Protein AF-A0A410YHJ9-F1 (afdb_monomer_lite)

pLDDT: mean 85.9, std 7.41, range [47.03, 93.31]

Secondary structure (DSSP, 8-state):
--HHHHHHHHS-TT----EE---PBPPPHHHHHTS-HHHHHHHHHHHHTSBPHHHHHHHHHHHHH-SSPPS-SEE-TTS-B-PPPGGGG-HHHHHHHHHHHHHHH---TT--

Fol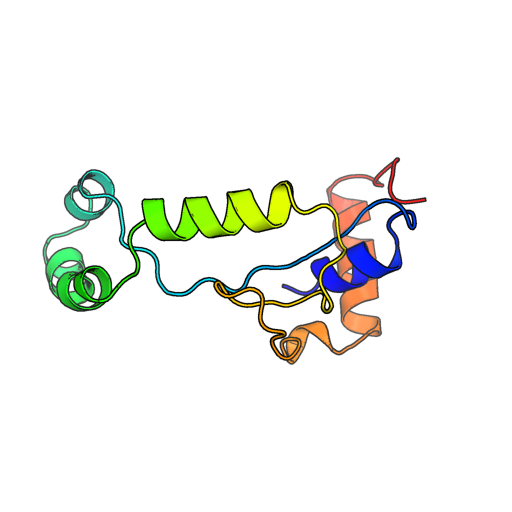dseek 3Di:
DQQQVVLCVQADPVDATADEDEWAEADDPVVLVPDDPVVSVVCVVVNVPHHYPVLQVVLVVCQVPDPDHQPERYAYSVSHDDDDPPCNPDPVSSVVVVVVVCVVPPHDPRRD

Sequence (112 aa):
MMTAVTLAERVPPHVNVSCIRVPAVRLDAGRLASQPGVLRALYAPKNAAAVLPGSLASTYGRAATRETPLSAVYIDESDAAVPIPRSARGGDARDRLWALTSTATGDIDWAW

Radius of gyration: 17.71 Å; chains: 1; bounding box: 39×34×48 Å

Structure (mmCIF, N/CA/C/O backbone):
data_AF-A0A410YHJ9-F1
#
_entry.id   AF-A0A410YHJ9-F1
#
loop_
_atom_site.group_PDB
_atom_site.id
_atom_site.type_symbol
_atom_site.label_atom_id
_atom_site.label_alt_id
_atom_site.label_comp_id
_atom_site.label_asym_id
_atom_site.label_entity_id
_atom_site.label_seq_id
_atom_site.pdbx_PDB_ins_code
_atom_site.Cartn_x
_atom_site.Cartn_y
_atom_site.Cartn_z
_atom_site.occupancy
_atom_site.B_iso_or_equiv
_atom_site.auth_seq_id
_atom_site.auth_comp_id
_atom_site.auth_asym_id
_atom_site.auth_atom_id
_atom_site.pdbx_PDB_model_num
ATOM 1 N N . MET A 1 1 ? 7.082 -4.292 3.250 1.00 57.25 1 MET A N 1
ATOM 2 C CA . MET A 1 1 ? 7.053 -3.421 2.053 1.00 57.25 1 MET A CA 1
ATOM 3 C C . MET A 1 1 ? 8.453 -3.359 1.468 1.00 57.25 1 MET A C 1
ATOM 5 O O . MET A 1 1 ? 9.252 -2.567 1.937 1.00 57.25 1 MET A O 1
ATOM 9 N N . MET A 1 2 ? 8.746 -4.250 0.528 1.00 71.62 2 MET A N 1
ATOM 10 C CA . MET A 1 2 ? 9.999 -4.353 -0.247 1.00 71.62 2 MET A CA 1
ATOM 11 C C . MET A 1 2 ? 9.655 -4.830 -1.670 1.00 71.62 2 MET A C 1
ATOM 13 O O . MET A 1 2 ? 10.246 -4.371 -2.636 1.00 71.62 2 MET A O 1
ATOM 17 N N . THR A 1 3 ? 8.611 -5.659 -1.780 1.00 84.94 3 THR A N 1
ATOM 18 C CA . THR A 1 3 ? 8.099 -6.273 -3.010 1.00 84.94 3 THR A CA 1
ATOM 19 C C . THR A 1 3 ? 7.671 -5.289 -4.094 1.00 84.94 3 THR A C 1
ATOM 21 O O . THR A 1 3 ? 7.903 -5.569 -5.257 1.00 84.94 3 THR A O 1
ATOM 24 N N . ALA A 1 4 ? 7.071 -4.142 -3.751 1.00 90.00 4 ALA A N 1
ATOM 25 C CA . ALA A 1 4 ? 6.499 -3.237 -4.755 1.00 90.00 4 ALA A CA 1
ATOM 26 C C . ALA A 1 4 ? 7.540 -2.698 -5.747 1.00 90.00 4 ALA A C 1
ATOM 28 O O . ALA A 1 4 ? 7.237 -2.580 -6.927 1.00 90.00 4 ALA A O 1
ATOM 29 N N . VAL A 1 5 ? 8.765 -2.410 -5.290 1.00 90.50 5 VAL A N 1
ATOM 30 C CA . VAL A 1 5 ? 9.817 -1.918 -6.192 1.00 90.50 5 VAL A CA 1
ATOM 31 C C . VAL A 1 5 ? 10.321 -3.030 -7.100 1.00 90.50 5 VAL A C 1
ATOM 33 O O . VAL A 1 5 ? 10.372 -2.842 -8.304 1.00 90.50 5 VAL A O 1
ATOM 36 N N . THR A 1 6 ? 10.617 -4.204 -6.542 1.00 90.69 6 THR A N 1
ATOM 37 C CA . THR A 1 6 ? 11.044 -5.367 -7.336 1.00 90.69 6 THR A CA 1
ATOM 38 C C . THR A 1 6 ? 9.980 -5.792 -8.335 1.00 90.69 6 THR A C 1
ATOM 40 O O . THR A 1 6 ? 10.307 -6.179 -9.447 1.00 90.69 6 THR A O 1
ATOM 43 N N . LEU A 1 7 ? 8.705 -5.695 -7.958 1.00 90.31 7 LEU A N 1
ATOM 44 C CA . LEU A 1 7 ?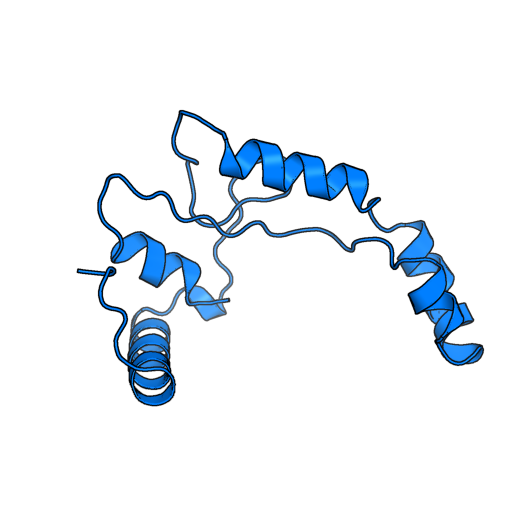 7.605 -5.976 -8.863 1.00 90.31 7 LEU A CA 1
ATOM 45 C C . LEU A 1 7 ? 7.558 -4.932 -9.984 1.00 90.31 7 LEU A C 1
ATOM 47 O O . LEU A 1 7 ? 7.532 -5.317 -11.142 1.00 90.31 7 LEU A O 1
ATOM 51 N N . ALA A 1 8 ? 7.645 -3.636 -9.668 1.00 90.25 8 ALA A N 1
ATOM 52 C CA . ALA A 1 8 ? 7.715 -2.574 -10.677 1.00 90.25 8 ALA A CA 1
ATOM 53 C C . ALA A 1 8 ? 8.899 -2.732 -11.653 1.00 90.25 8 ALA A C 1
ATOM 55 O O . ALA A 1 8 ? 8.776 -2.374 -12.816 1.00 90.25 8 ALA A O 1
ATOM 56 N N . GLU A 1 9 ? 10.029 -3.274 -11.188 1.00 88.81 9 GLU A N 1
ATOM 57 C CA . GLU A 1 9 ? 11.220 -3.550 -12.006 1.00 88.81 9 GLU A CA 1
ATOM 58 C C . GLU A 1 9 ? 11.061 -4.780 -12.921 1.00 88.81 9 GLU A C 1
ATOM 60 O O . GLU A 1 9 ? 11.794 -4.897 -13.900 1.00 88.81 9 GLU A O 1
ATOM 65 N N . ARG A 1 10 ? 10.146 -5.706 -12.598 1.00 88.19 10 ARG A N 1
ATOM 66 C CA . ARG A 1 10 ? 10.011 -7.010 -13.277 1.00 88.19 10 ARG A CA 1
ATOM 67 C C . ARG A 1 10 ? 8.741 -7.162 -14.108 1.00 88.19 10 ARG A C 1
ATOM 69 O O . ARG A 1 10 ? 8.687 -8.042 -14.955 1.00 88.19 10 ARG A O 1
ATOM 76 N N . VAL A 1 11 ? 7.711 -6.355 -13.864 1.00 88.56 11 VAL A N 1
ATOM 77 C CA . VAL A 1 11 ? 6.486 -6.419 -14.668 1.00 88.56 11 VAL A CA 1
ATOM 78 C C . VAL A 1 11 ? 6.704 -5.868 -16.082 1.00 88.56 11 VAL A C 1
ATOM 80 O O . VAL A 1 11 ? 7.553 -4.995 -16.281 1.00 88.56 11 VAL A O 1
ATOM 83 N N . PRO A 1 12 ? 5.910 -6.314 -17.071 1.00 87.12 12 PRO A N 1
ATOM 84 C CA . PRO A 1 12 ? 5.950 -5.751 -18.414 1.00 87.12 12 PRO A CA 1
ATOM 85 C C . PRO A 1 12 ? 5.692 -4.231 -18.442 1.00 87.12 12 PRO A C 1
ATOM 87 O O . PRO A 1 12 ? 4.930 -3.729 -17.614 1.00 87.12 12 PRO A O 1
ATOM 90 N N . PRO A 1 13 ? 6.191 -3.488 -19.453 1.00 83.94 13 PRO A N 1
ATOM 91 C CA . PRO A 1 13 ? 6.061 -2.023 -19.522 1.00 83.94 13 PRO A CA 1
ATOM 92 C C . PRO A 1 13 ? 4.625 -1.478 -19.550 1.00 83.94 13 PRO A C 1
ATOM 94 O O . PRO A 1 13 ? 4.406 -0.296 -19.300 1.00 83.94 13 PRO A O 1
ATOM 97 N N . HIS A 1 14 ? 3.645 -2.319 -19.890 1.00 86.31 14 HIS A N 1
ATOM 98 C CA . HIS A 1 14 ? 2.227 -1.956 -19.925 1.00 86.31 14 HIS A CA 1
ATOM 99 C C . HIS A 1 14 ? 1.518 -2.150 -18.573 1.00 86.31 14 HIS A C 1
ATOM 101 O O . HIS A 1 14 ? 0.341 -1.818 -18.448 1.00 86.31 14 HIS A O 1
ATOM 107 N N . VAL A 1 15 ? 2.214 -2.681 -17.565 1.00 87.75 15 VAL A N 1
ATOM 108 C CA . VAL A 1 15 ? 1.701 -2.864 -16.206 1.00 87.75 15 VAL A CA 1
ATOM 109 C C . VAL A 1 15 ? 2.346 -1.827 -15.297 1.00 87.75 15 VAL A C 1
ATOM 111 O O . VAL A 1 15 ? 3.564 -1.771 -15.159 1.00 87.75 15 VAL A O 1
ATOM 114 N N . ASN A 1 16 ? 1.525 -1.013 -14.635 1.00 89.38 16 ASN A N 1
ATOM 115 C CA . ASN A 1 16 ? 2.007 -0.077 -13.626 1.00 89.38 16 ASN A CA 1
ATOM 116 C C . ASN A 1 16 ? 1.865 -0.680 -12.226 1.00 89.38 16 ASN A C 1
ATOM 118 O O . ASN A 1 16 ? 0.808 -1.196 -11.862 1.00 89.38 16 ASN A O 1
ATOM 122 N N . VAL A 1 17 ? 2.923 -0.575 -11.425 1.00 90.62 17 VAL A N 1
ATOM 123 C CA . VAL A 1 17 ? 2.947 -1.022 -10.035 1.00 90.62 17 VAL A CA 1
ATOM 124 C C . VAL A 1 17 ? 3.149 0.180 -9.131 1.00 90.62 17 VAL A C 1
ATOM 126 O O . VAL A 1 17 ? 4.102 0.946 -9.268 1.00 90.62 17 VAL A O 1
ATOM 129 N N . SER A 1 18 ? 2.262 0.325 -8.154 1.00 91.56 18 SER A N 1
ATOM 130 C CA . SER A 1 18 ? 2.338 1.382 -7.155 1.00 91.56 18 SER A CA 1
ATOM 131 C C . SER A 1 18 ? 1.932 0.871 -5.778 1.00 91.56 18 SER A C 1
ATOM 133 O O . SER A 1 18 ? 1.136 -0.054 -5.621 1.00 91.56 18 SER A O 1
ATOM 135 N N . CYS A 1 19 ? 2.511 1.485 -4.758 1.00 91.81 19 CYS A N 1
ATOM 136 C CA . CYS A 1 19 ? 2.342 1.184 -3.354 1.00 91.81 19 CYS A CA 1
ATOM 137 C C . CYS A 1 19 ? 1.853 2.447 -2.651 1.00 91.81 19 CYS A C 1
ATOM 139 O O . CYS A 1 19 ? 2.624 3.375 -2.397 1.00 91.81 19 CYS A O 1
ATOM 141 N N . ILE A 1 20 ? 0.568 2.456 -2.310 1.00 91.44 20 ILE A N 1
ATOM 142 C CA . ILE A 1 20 ? -0.075 3.595 -1.659 1.00 91.44 20 ILE A CA 1
ATOM 143 C C . ILE A 1 20 ? 0.184 3.515 -0.158 1.00 91.44 20 ILE A C 1
ATOM 145 O O . ILE A 1 20 ? -0.213 2.560 0.520 1.00 91.44 20 ILE A O 1
ATOM 149 N N . ARG A 1 21 ? 0.870 4.522 0.374 1.00 89.56 21 ARG A N 1
ATOM 150 C CA . ARG A 1 21 ? 1.054 4.711 1.805 1.00 89.56 21 ARG A CA 1
ATOM 151 C C . ARG A 1 21 ? -0.170 5.429 2.343 1.00 89.56 21 ARG A C 1
ATOM 153 O O . ARG A 1 21 ? -0.324 6.625 2.160 1.00 89.56 21 ARG A O 1
ATOM 160 N N . VAL A 1 22 ? -1.018 4.675 3.023 1.00 85.44 22 VAL A N 1
ATOM 161 C CA . VAL A 1 22 ? -2.279 5.199 3.537 1.00 85.44 22 VAL A CA 1
ATOM 162 C C . VAL A 1 22 ? -2.133 5.667 4.988 1.00 85.44 22 VAL A C 1
ATOM 164 O O . VAL A 1 22 ? -1.397 5.040 5.763 1.00 85.44 22 VAL A O 1
ATOM 167 N N . PRO A 1 23 ? -2.821 6.752 5.382 1.00 82.25 23 PRO A N 1
ATOM 168 C CA . PRO A 1 23 ? -2.898 7.168 6.774 1.00 82.25 23 PRO A CA 1
ATOM 169 C C . PRO A 1 23 ? -3.681 6.141 7.601 1.00 82.25 23 PRO A C 1
ATOM 171 O O . PRO A 1 23 ? -4.230 5.164 7.083 1.00 82.25 23 PRO A O 1
ATOM 174 N N . ALA A 1 24 ? -3.748 6.353 8.917 1.00 83.94 24 ALA A N 1
ATOM 175 C CA . ALA A 1 24 ? -4.620 5.545 9.760 1.00 83.94 24 ALA A CA 1
ATOM 176 C C . ALA A 1 24 ? -6.065 5.641 9.245 1.00 83.94 24 ALA A C 1
ATOM 178 O O . ALA A 1 24 ? -6.609 6.738 9.117 1.00 83.94 24 ALA A O 1
ATOM 179 N N . VAL A 1 25 ? -6.672 4.489 8.963 1.00 83.25 25 VAL A N 1
ATOM 180 C CA . VAL A 1 25 ? -8.066 4.386 8.520 1.00 83.25 25 VAL A CA 1
ATOM 181 C C . VAL A 1 25 ? -8.934 4.052 9.713 1.00 83.25 25 VAL A C 1
ATOM 183 O O . VAL A 1 25 ? -8.581 3.198 10.534 1.00 83.25 25 VAL A O 1
ATOM 186 N N . ARG A 1 26 ? -10.077 4.725 9.804 1.00 85.94 26 ARG A N 1
ATOM 187 C CA . ARG A 1 26 ? -11.041 4.502 10.866 1.00 85.94 26 ARG A CA 1
ATOM 188 C C . ARG A 1 26 ? -11.550 3.068 10.799 1.00 85.94 26 ARG A C 1
ATOM 190 O O . ARG A 1 26 ? -12.033 2.612 9.764 1.00 85.94 26 ARG A O 1
ATOM 197 N N . LEU A 1 27 ? -11.447 2.372 11.923 1.00 79.50 27 LEU A N 1
ATOM 198 C CA . LEU A 1 27 ? -12.012 1.049 12.103 1.00 79.50 27 LEU A CA 1
ATOM 199 C C . LEU A 1 27 ? -13.529 1.110 11.963 1.00 79.50 27 LEU A C 1
ATOM 201 O O . LEU A 1 27 ? -14.181 2.042 12.443 1.00 79.50 27 LEU A O 1
ATOM 205 N N . ASP A 1 28 ? -14.065 0.069 11.337 1.00 79.94 28 ASP A N 1
ATOM 206 C CA . ASP A 1 28 ? -15.495 -0.185 11.304 1.00 79.94 28 ASP A CA 1
ATOM 207 C C . ASP A 1 28 ? -16.073 -0.263 12.729 1.00 79.94 28 ASP A C 1
ATOM 209 O O . ASP A 1 28 ? -15.429 -0.772 13.656 1.00 79.94 28 ASP A O 1
ATOM 213 N N . ALA A 1 29 ? -17.295 0.244 12.903 1.00 77.31 29 ALA A N 1
ATOM 214 C CA . ALA A 1 29 ? -17.950 0.313 14.204 1.00 77.31 29 ALA A CA 1
ATOM 215 C C . ALA A 1 29 ? -18.133 -1.077 14.839 1.00 77.31 29 ALA A C 1
ATOM 217 O O . ALA A 1 29 ? -17.927 -1.223 16.045 1.00 77.31 29 ALA A O 1
ATOM 218 N N . GLY A 1 30 ? -18.429 -2.106 14.039 1.00 79.88 30 GLY A N 1
ATOM 219 C CA . GLY A 1 30 ? -18.547 -3.490 14.497 1.00 79.88 30 GLY A CA 1
ATOM 220 C C . GLY A 1 30 ? -17.215 -4.055 14.989 1.00 79.88 30 GLY A C 1
ATOM 221 O O . GLY A 1 30 ? -17.157 -4.664 16.058 1.00 79.88 30 GLY A O 1
ATOM 222 N N . ARG A 1 31 ? -16.112 -3.772 14.281 1.00 79.50 31 ARG A N 1
ATOM 223 C CA . ARG A 1 31 ? -14.756 -4.160 14.720 1.00 79.50 31 ARG A CA 1
ATOM 224 C C . ARG A 1 31 ? -14.313 -3.450 15.996 1.00 79.50 31 ARG A C 1
ATOM 226 O O . ARG A 1 31 ? -13.599 -4.037 16.803 1.00 79.50 31 ARG A O 1
ATOM 233 N N . LEU A 1 32 ? -14.700 -2.191 16.188 1.00 81.12 32 LEU A N 1
ATOM 234 C CA . LEU A 1 32 ? -14.395 -1.462 17.420 1.00 81.12 32 LEU A CA 1
ATOM 235 C C . LEU A 1 32 ? -15.251 -1.972 18.598 1.00 81.12 32 LEU A C 1
ATOM 237 O O . LEU A 1 32 ? -14.770 -2.068 19.731 1.00 81.12 32 LEU A O 1
ATOM 241 N N . ALA A 1 33 ? -16.503 -2.350 18.325 1.00 82.62 33 ALA A N 1
ATOM 242 C CA . ALA A 1 33 ? -17.421 -2.932 19.300 1.00 82.62 33 ALA A CA 1
ATOM 243 C C . ALA A 1 33 ? -17.018 -4.348 19.749 1.00 82.62 33 ALA A C 1
ATOM 245 O O . ALA A 1 33 ? -17.327 -4.733 20.874 1.00 82.62 33 ALA A O 1
ATOM 246 N N . SER A 1 34 ? -16.281 -5.104 18.932 1.00 87.31 34 SER A N 1
ATOM 247 C CA . SER A 1 34 ? -15.751 -6.415 19.328 1.00 87.31 34 SER A CA 1
ATOM 248 C C . SER A 1 34 ? -14.482 -6.338 20.189 1.00 87.31 34 SER A C 1
ATOM 250 O O . SER A 1 34 ? -14.035 -7.359 20.703 1.00 87.31 34 SER A O 1
ATOM 252 N N . GLN A 1 35 ? -13.871 -5.156 20.355 1.00 86.62 35 GLN A N 1
ATOM 253 C CA . GLN A 1 35 ? -12.684 -5.000 21.204 1.00 86.62 35 GLN A CA 1
ATOM 254 C C . GLN A 1 35 ? -13.049 -4.920 22.698 1.00 86.62 35 GLN A C 1
ATOM 256 O O . GLN A 1 35 ? -14.068 -4.306 23.036 1.00 86.62 35 GLN A O 1
ATOM 261 N N . PRO A 1 36 ? -12.197 -5.449 23.602 1.00 91.31 36 PRO A N 1
ATOM 262 C CA . PRO A 1 36 ? -12.295 -5.226 25.044 1.00 91.31 36 PRO A CA 1
ATOM 263 C C . PRO A 1 36 ? -12.411 -3.738 25.395 1.00 91.31 36 PRO A C 1
ATOM 265 O O . PRO A 1 36 ? -11.749 -2.898 24.781 1.00 91.31 36 PRO A O 1
ATOM 268 N N . GLY A 1 37 ? -13.213 -3.405 26.410 1.00 89.31 37 GLY A N 1
ATOM 269 C CA . GLY A 1 37 ? -13.557 -2.014 26.744 1.00 89.31 37 GLY A CA 1
ATOM 270 C C . GLY A 1 37 ? -12.350 -1.097 26.981 1.00 89.31 37 GLY A C 1
ATOM 271 O O . GLY A 1 37 ? -12.355 0.045 26.528 1.00 89.31 37 GLY A O 1
ATOM 272 N N . VAL A 1 38 ? -11.283 -1.614 27.600 1.00 90.62 38 VAL A N 1
ATOM 273 C CA . VAL A 1 38 ? -10.035 -0.861 27.827 1.00 90.62 38 VAL A CA 1
ATOM 274 C C . VAL A 1 38 ? -9.348 -0.501 26.507 1.00 90.62 38 VAL A C 1
ATOM 276 O O . VAL A 1 38 ? -8.964 0.648 26.306 1.00 90.62 38 VAL A O 1
ATOM 279 N N . LEU A 1 39 ? -9.243 -1.453 25.571 1.00 86.50 39 LEU A N 1
ATOM 280 C CA . LEU A 1 39 ? -8.670 -1.186 24.248 1.00 86.50 39 LEU A CA 1
ATOM 281 C C . LEU A 1 39 ? -9.545 -0.201 23.475 1.00 86.50 39 LEU A C 1
ATOM 283 O O . LEU A 1 39 ? -9.029 0.750 22.899 1.00 86.50 39 LEU A O 1
ATOM 287 N N . ARG A 1 40 ? -10.869 -0.352 23.542 1.00 87.00 40 ARG A N 1
ATOM 288 C CA . ARG A 1 40 ? -11.798 0.586 22.909 1.00 87.00 40 ARG A CA 1
ATOM 289 C C . ARG A 1 40 ? -11.594 2.020 23.398 1.00 87.00 40 ARG A C 1
ATOM 291 O O . ARG A 1 40 ? -11.530 2.926 22.573 1.00 87.00 40 ARG A O 1
ATOM 298 N N . ALA A 1 41 ? -11.457 2.219 24.709 1.00 86.56 41 ALA A N 1
ATOM 299 C CA . ALA A 1 41 ? -11.222 3.536 25.295 1.00 86.56 41 ALA A CA 1
ATOM 300 C C . ALA A 1 41 ? -9.876 4.133 24.851 1.00 86.56 41 ALA A C 1
ATOM 302 O O . ALA A 1 41 ? -9.824 5.290 24.439 1.00 86.56 41 ALA A O 1
ATOM 303 N N . LEU A 1 42 ? -8.805 3.333 24.859 1.00 86.75 42 LEU A N 1
ATOM 304 C CA . LEU A 1 42 ? -7.470 3.775 24.441 1.00 86.75 42 LEU A CA 1
ATOM 305 C C . LEU A 1 42 ? -7.390 4.094 22.940 1.00 86.75 42 LEU A C 1
ATOM 307 O O . LEU A 1 42 ? -6.703 5.032 22.539 1.00 86.75 42 LEU A O 1
ATOM 311 N N . TYR A 1 43 ? -8.094 3.331 22.100 1.00 83.44 43 TYR A N 1
ATOM 312 C CA . TYR A 1 43 ? -8.077 3.508 20.648 1.00 83.44 43 TYR A CA 1
ATOM 313 C C . TYR A 1 43 ? -9.108 4.521 20.135 1.00 83.44 43 TYR A C 1
ATOM 315 O O . TYR A 1 43 ? -8.979 4.959 18.992 1.00 83.44 43 TYR A O 1
ATOM 323 N N . ALA A 1 44 ? -10.092 4.933 20.942 1.00 83.75 44 ALA A N 1
ATOM 324 C CA . ALA A 1 44 ? -11.137 5.866 20.517 1.00 83.75 44 ALA A CA 1
ATOM 325 C C . ALA A 1 44 ? -10.591 7.204 19.971 1.00 83.75 44 ALA A C 1
ATOM 327 O O . ALA A 1 44 ? -11.013 7.584 18.876 1.00 83.75 44 ALA A O 1
ATOM 328 N N . PRO A 1 45 ? -9.614 7.881 20.613 1.00 85.75 45 PRO A N 1
ATOM 329 C CA . PRO A 1 45 ? -9.053 9.123 20.075 1.00 85.75 45 PRO A CA 1
ATOM 330 C C . PRO A 1 45 ? -8.332 8.907 18.739 1.00 85.75 45 PRO A C 1
ATOM 332 O O . PRO A 1 45 ? -8.544 9.651 17.783 1.00 85.75 45 PRO A O 1
ATOM 335 N N . LYS A 1 46 ? -7.530 7.835 18.641 1.00 84.50 46 LYS A N 1
ATOM 336 C CA . LYS A 1 46 ? -6.829 7.464 17.402 1.00 84.50 46 LYS A CA 1
ATOM 337 C C . LYS A 1 46 ? -7.815 7.173 16.271 1.00 84.50 46 LYS A C 1
ATOM 339 O O . LYS A 1 46 ? -7.568 7.556 15.135 1.00 84.50 46 LYS A O 1
ATOM 344 N N . ASN A 1 47 ? -8.921 6.503 16.582 1.00 84.56 47 ASN A N 1
ATOM 345 C CA . ASN A 1 47 ? -9.952 6.169 15.609 1.00 84.56 47 ASN A CA 1
ATOM 346 C C . ASN A 1 47 ? -10.761 7.401 15.170 1.00 84.56 47 ASN A C 1
ATOM 348 O O . ASN A 1 47 ? -11.157 7.487 14.013 1.00 84.56 47 ASN A O 1
ATOM 352 N N . ALA A 1 48 ? -10.990 8.361 16.069 1.00 84.19 48 ALA A N 1
ATOM 353 C CA . ALA A 1 48 ? -11.687 9.607 15.754 1.00 84.19 48 ALA A CA 1
ATOM 354 C C . ALA A 1 48 ? -10.880 10.510 14.807 1.00 84.19 48 ALA A C 1
ATOM 356 O O . ALA A 1 48 ? -11.463 11.148 13.937 1.00 84.19 48 A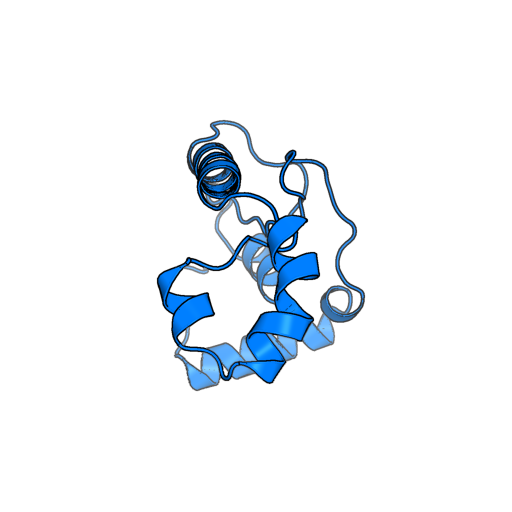LA A O 1
ATOM 357 N N . ALA A 1 49 ? -9.550 10.521 14.942 1.00 85.94 49 ALA A N 1
ATOM 358 C CA . ALA A 1 49 ? -8.645 11.261 14.060 1.00 85.94 49 ALA A CA 1
ATOM 359 C C . ALA A 1 49 ? -8.311 10.525 12.743 1.00 85.94 49 ALA A C 1
ATOM 361 O O . ALA A 1 49 ? -7.601 11.067 11.898 1.00 85.94 49 ALA A O 1
ATOM 362 N N . ALA A 1 50 ? -8.770 9.283 12.573 1.00 88.38 50 ALA A N 1
ATOM 363 C CA . ALA A 1 50 ? -8.455 8.458 11.413 1.00 88.38 50 ALA A CA 1
ATOM 364 C C . ALA A 1 50 ? -9.345 8.789 10.202 1.00 88.38 50 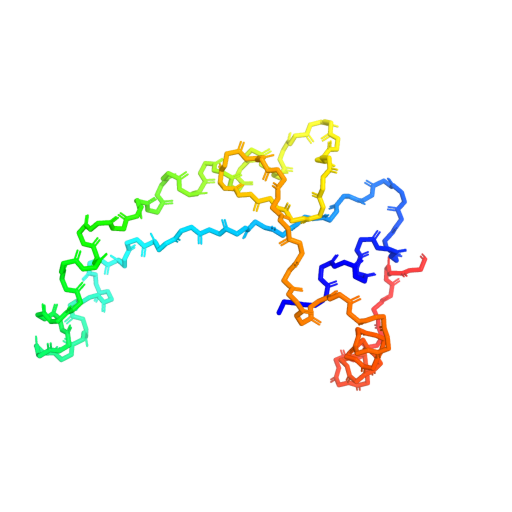ALA A C 1
ATOM 366 O O . ALA A 1 50 ? -10.510 9.169 10.338 1.00 88.38 50 ALA A O 1
ATOM 367 N N . VAL A 1 51 ? -8.805 8.582 9.001 1.00 85.94 51 VAL A N 1
ATOM 368 C CA . VAL A 1 51 ? -9.495 8.849 7.732 1.00 85.94 51 VAL A CA 1
ATOM 369 C C . VAL A 1 51 ? -10.674 7.894 7.545 1.00 85.94 51 VAL A C 1
ATOM 371 O O . VAL A 1 51 ? -10.608 6.715 7.899 1.00 85.94 51 VAL A O 1
ATOM 374 N N . LEU A 1 52 ? -11.768 8.390 6.966 1.00 86.50 52 LEU A N 1
ATOM 375 C CA . LEU A 1 52 ? -12.935 7.568 6.660 1.00 86.50 52 LEU A CA 1
ATOM 376 C C . LEU A 1 52 ? -12.609 6.515 5.585 1.00 86.50 52 LEU A C 1
ATOM 378 O O . LEU A 1 52 ? -11.974 6.852 4.583 1.00 86.50 52 LEU A O 1
ATOM 382 N N . PRO A 1 53 ? -13.113 5.271 5.708 1.00 85.88 53 PRO A N 1
ATOM 383 C CA . PRO A 1 53 ? -12.890 4.232 4.701 1.00 85.88 53 PRO A CA 1
ATOM 384 C C . PRO A 1 53 ? -13.309 4.650 3.286 1.00 85.88 53 PRO A C 1
ATOM 386 O O . PRO A 1 53 ? -12.593 4.370 2.329 1.00 85.88 53 PRO A O 1
ATOM 389 N N . GLY A 1 54 ? -14.430 5.371 3.153 1.00 85.44 54 GLY A N 1
ATOM 390 C CA . GLY A 1 54 ? -14.919 5.860 1.859 1.00 85.44 54 GLY A CA 1
ATOM 391 C C . GLY A 1 54 ? -13.960 6.841 1.180 1.00 85.44 54 GLY A C 1
ATOM 392 O O . GLY A 1 54 ? -13.758 6.767 -0.030 1.00 85.44 54 GLY A O 1
ATOM 393 N N . SER A 1 55 ? -13.298 7.706 1.955 1.00 85.19 55 SER A N 1
ATOM 394 C CA . SER A 1 55 ? -12.277 8.612 1.422 1.00 85.19 55 SER A CA 1
ATOM 395 C C . SER A 1 55 ? -11.094 7.825 0.862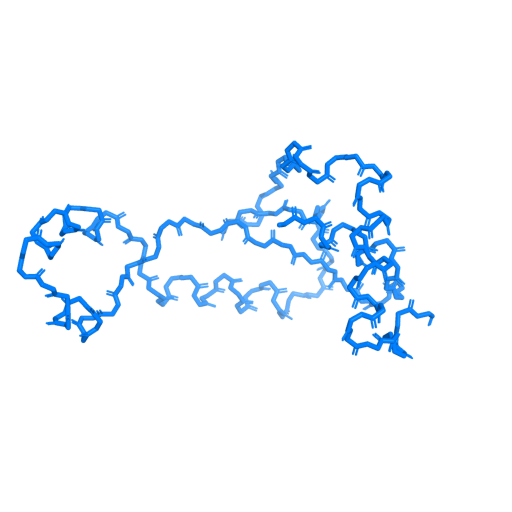 1.00 85.19 55 SER A C 1
ATOM 397 O O . SER A 1 55 ? -10.638 8.119 -0.240 1.00 85.19 55 SER A O 1
ATOM 399 N N . LEU A 1 56 ? -10.654 6.771 1.554 1.00 87.44 56 LEU A N 1
ATOM 400 C CA . LEU A 1 56 ? -9.552 5.944 1.069 1.00 87.44 56 LEU A CA 1
ATOM 401 C C . LEU A 1 56 ? -9.930 5.077 -0.140 1.00 87.44 56 LEU A C 1
ATOM 403 O O . LEU A 1 56 ? -9.124 4.902 -1.051 1.00 87.44 56 LEU A O 1
ATOM 407 N N . ALA A 1 57 ? -11.163 4.570 -0.184 1.00 89.50 57 ALA A N 1
ATOM 408 C CA . ALA A 1 57 ? -11.674 3.835 -1.338 1.00 89.50 57 ALA A CA 1
ATOM 409 C C . ALA A 1 57 ? -11.587 4.678 -2.620 1.00 89.50 57 ALA A C 1
ATOM 411 O O . ALA A 1 57 ? -11.195 4.165 -3.667 1.00 89.50 57 ALA A O 1
ATOM 412 N N . SER A 1 58 ? -11.863 5.985 -2.521 1.00 89.12 58 SER A N 1
ATOM 413 C CA . SER A 1 58 ? -11.715 6.903 -3.655 1.00 89.12 58 SER A CA 1
ATOM 414 C C . SER A 1 58 ? -10.273 6.982 -4.169 1.00 89.12 58 SER A C 1
ATOM 416 O O . SER A 1 58 ? -10.065 7.006 -5.378 1.00 89.12 58 SER A O 1
ATOM 418 N N . THR A 1 59 ? -9.277 6.964 -3.276 1.00 89.06 59 THR A N 1
ATOM 419 C CA . THR A 1 59 ? -7.853 6.945 -3.643 1.00 89.06 59 THR A CA 1
ATOM 420 C C . THR A 1 59 ? -7.498 5.676 -4.410 1.00 89.06 59 THR A C 1
ATOM 422 O O . THR A 1 59 ? -6.883 5.761 -5.469 1.00 89.06 59 THR A O 1
ATOM 425 N N . TYR A 1 60 ? -7.931 4.505 -3.934 1.00 89.50 60 TYR A N 1
ATOM 426 C CA . TYR A 1 60 ? -7.703 3.251 -4.659 1.00 89.50 60 TYR A CA 1
ATOM 427 C C . TYR A 1 60 ? -8.383 3.243 -6.028 1.00 89.50 60 TYR A C 1
ATOM 429 O O . TYR A 1 60 ? -7.770 2.812 -7.000 1.00 89.50 60 TYR A O 1
ATOM 437 N N . GLY A 1 61 ? -9.614 3.756 -6.115 1.00 91.25 61 GLY A N 1
ATOM 438 C CA . GLY A 1 61 ? -10.330 3.894 -7.381 1.00 91.25 61 GLY A CA 1
ATOM 439 C C . GLY A 1 61 ? -9.549 4.740 -8.384 1.00 91.25 61 GLY A C 1
ATOM 440 O O . GLY A 1 61 ? -9.262 4.267 -9.479 1.00 91.25 61 GLY A O 1
ATOM 441 N N . ARG A 1 62 ? -9.117 5.945 -7.984 1.00 89.12 62 ARG A N 1
ATOM 442 C CA . ARG A 1 62 ? -8.303 6.823 -8.844 1.00 89.12 62 ARG A CA 1
ATOM 443 C C . ARG A 1 62 ? -7.008 6.155 -9.300 1.00 89.12 62 ARG A C 1
ATOM 445 O O . ARG A 1 62 ? -6.679 6.222 -10.480 1.00 89.12 62 ARG A O 1
ATOM 452 N N . ALA A 1 63 ? -6.287 5.506 -8.386 1.00 88.06 63 ALA A N 1
ATOM 453 C CA . ALA A 1 63 ? -5.028 4.844 -8.711 1.00 88.06 63 ALA A CA 1
ATOM 454 C C . ALA A 1 63 ? -5.217 3.662 -9.677 1.00 88.06 63 ALA A C 1
ATOM 456 O O . ALA A 1 63 ? -4.373 3.448 -10.543 1.00 88.06 63 ALA A O 1
ATOM 457 N N . ALA A 1 64 ? -6.321 2.918 -9.555 1.00 89.31 64 ALA A N 1
ATOM 458 C CA . ALA A 1 64 ? -6.607 1.753 -10.389 1.00 89.31 64 ALA A CA 1
ATOM 459 C C . ALA A 1 64 ? -7.113 2.110 -11.796 1.00 89.31 64 ALA A C 1
ATOM 461 O O . ALA A 1 64 ? -6.911 1.329 -12.722 1.00 89.31 64 ALA A O 1
ATOM 462 N N . THR A 1 65 ? -7.779 3.256 -11.967 1.00 90.00 65 THR A N 1
ATOM 463 C CA . THR A 1 65 ? -8.422 3.632 -13.240 1.00 90.00 65 THR A CA 1
ATOM 464 C C . THR A 1 65 ? -7.725 4.772 -13.974 1.00 90.00 65 THR A C 1
ATOM 466 O O . THR A 1 65 ? -8.282 5.294 -14.938 1.00 90.00 65 THR A O 1
ATOM 469 N N . ARG A 1 66 ? -6.553 5.231 -13.520 1.00 85.81 66 ARG A N 1
ATOM 470 C CA . ARG A 1 66 ? -5.852 6.319 -14.214 1.00 85.81 66 ARG A CA 1
ATOM 471 C C . ARG A 1 66 ? -5.259 5.845 -15.538 1.00 85.81 66 ARG A C 1
ATOM 473 O O . ARG A 1 66 ? -4.706 4.756 -15.632 1.00 85.81 66 ARG A O 1
ATOM 480 N N . GLU A 1 67 ? -5.321 6.717 -16.537 1.00 84.62 67 GLU A N 1
ATOM 481 C CA . GLU A 1 67 ? -4.776 6.451 -17.875 1.00 84.62 67 GLU A CA 1
ATOM 482 C C . GLU A 1 67 ? -3.266 6.695 -17.951 1.00 84.62 67 GLU A C 1
ATOM 484 O O . GLU A 1 67 ? -2.537 6.006 -18.659 1.00 84.62 67 GLU A O 1
ATOM 489 N N . THR A 1 68 ? -2.773 7.693 -17.218 1.00 84.81 68 THR A N 1
ATOM 490 C CA . THR A 1 68 ? -1.344 8.016 -17.191 1.00 84.81 68 THR A CA 1
ATOM 491 C C . THR A 1 68 ? -0.628 7.181 -16.129 1.00 84.81 68 THR A C 1
ATOM 493 O O . THR A 1 68 ? -1.252 6.794 -15.155 1.00 84.81 68 THR A O 1
ATOM 496 N N . PRO A 1 69 ? 0.677 6.908 -16.223 1.00 81.56 69 PRO A N 1
ATOM 497 C CA . PRO A 1 69 ? 1.406 6.251 -15.136 1.00 81.56 69 PRO A CA 1
ATOM 498 C C . PRO A 1 69 ? 1.711 7.183 -13.951 1.00 81.56 69 PRO A C 1
ATOM 500 O O . PRO A 1 69 ? 2.025 8.357 -14.149 1.00 81.56 69 PRO A O 1
ATOM 503 N N . LEU A 1 70 ? 1.666 6.669 -12.715 1.00 84.19 70 LEU A N 1
ATOM 504 C CA . LEU A 1 70 ? 2.203 7.373 -11.540 1.00 84.19 70 LEU A CA 1
ATOM 505 C C . LEU A 1 70 ? 3.708 7.633 -11.688 1.00 84.19 70 LEU A C 1
ATOM 507 O O . LEU A 1 70 ? 4.439 6.823 -12.252 1.00 84.19 70 LEU A O 1
ATOM 511 N N . SER A 1 71 ? 4.170 8.765 -11.156 1.00 83.06 71 SER A N 1
ATOM 512 C CA . SER A 1 71 ? 5.568 9.206 -11.259 1.00 83.06 71 SER A CA 1
ATOM 513 C C . SER A 1 71 ? 6.523 8.466 -10.316 1.00 83.06 71 SER A C 1
ATOM 515 O O . SER A 1 71 ? 7.739 8.607 -10.441 1.00 83.06 71 SER A O 1
ATOM 517 N N . ALA A 1 72 ? 5.993 7.695 -9.363 1.00 89.50 72 ALA A N 1
ATOM 518 C CA . ALA A 1 72 ? 6.767 6.949 -8.383 1.00 89.50 72 ALA A CA 1
ATOM 519 C C . ALA A 1 72 ? 6.046 5.664 -7.958 1.00 89.50 72 ALA A C 1
ATOM 521 O O . ALA A 1 72 ? 4.821 5.610 -7.908 1.00 89.50 72 ALA A O 1
ATOM 522 N N . VAL A 1 73 ? 6.829 4.656 -7.560 1.00 91.56 73 VAL A N 1
ATOM 523 C CA . VAL A 1 73 ? 6.308 3.395 -7.002 1.00 91.56 73 VAL A CA 1
ATOM 524 C C . VAL A 1 73 ? 5.674 3.608 -5.629 1.00 91.56 73 VAL A C 1
ATOM 526 O O . VAL A 1 73 ? 4.744 2.901 -5.271 1.00 91.56 73 VAL A O 1
ATOM 529 N N . TYR A 1 74 ? 6.169 4.555 -4.832 1.00 92.19 74 TYR A N 1
ATOM 530 C CA . TYR A 1 74 ? 5.591 4.885 -3.530 1.00 92.19 74 TYR A CA 1
ATOM 531 C C . TYR A 1 74 ? 4.907 6.233 -3.610 1.00 92.19 74 TYR A C 1
ATOM 533 O O . TYR A 1 74 ? 5.554 7.231 -3.926 1.00 92.19 74 TYR A O 1
ATOM 541 N N . ILE A 1 75 ? 3.625 6.247 -3.272 1.00 91.75 75 ILE A N 1
ATOM 542 C CA . ILE A 1 75 ? 2.813 7.459 -3.250 1.00 91.75 75 ILE A CA 1
ATOM 543 C C . ILE A 1 75 ? 1.978 7.540 -1.978 1.00 91.75 75 ILE A C 1
ATOM 545 O O . ILE A 1 75 ? 1.798 6.531 -1.292 1.00 91.75 75 ILE A O 1
ATOM 549 N N . ASP A 1 76 ? 1.494 8.728 -1.646 1.00 91.69 76 ASP A N 1
ATOM 550 C CA . ASP A 1 76 ? 0.500 8.935 -0.595 1.00 91.69 76 ASP A CA 1
ATOM 551 C C . ASP A 1 76 ? -0.930 8.943 -1.157 1.00 91.69 76 ASP A C 1
ATOM 553 O O . ASP A 1 76 ? -1.173 8.666 -2.334 1.00 91.69 76 ASP A O 1
ATOM 557 N N . GLU A 1 77 ? -1.909 9.219 -0.299 1.00 89.62 77 GLU A N 1
ATOM 558 C CA . GLU A 1 77 ? -3.321 9.259 -0.665 1.00 89.62 77 GLU A CA 1
ATOM 559 C C . GLU A 1 77 ? -3.709 10.383 -1.639 1.00 89.62 77 GLU A C 1
ATOM 561 O O . GLU A 1 77 ? -4.827 10.358 -2.171 1.00 89.62 77 GLU A O 1
ATOM 566 N N . SER A 1 78 ? -2.804 11.342 -1.853 1.00 88.38 78 SER A N 1
ATOM 567 C CA . SER A 1 78 ? -2.938 12.487 -2.759 1.00 88.38 78 SER A CA 1
ATOM 568 C C . SER A 1 78 ? -2.122 12.307 -4.045 1.00 88.38 78 SER A C 1
ATOM 570 O O . SER A 1 78 ? -1.909 13.274 -4.774 1.00 88.38 78 SER A O 1
ATOM 572 N N . ASP A 1 79 ? -1.668 11.081 -4.325 1.00 89.25 79 ASP A N 1
ATOM 573 C CA . ASP A 1 79 ? -0.837 10.714 -5.477 1.00 89.25 79 ASP A CA 1
ATOM 574 C C . ASP A 1 79 ? 0.559 11.370 -5.482 1.00 89.25 79 ASP A C 1
ATOM 576 O O . ASP A 1 79 ? 1.274 11.315 -6.489 1.00 89.25 79 ASP A O 1
ATOM 580 N N . ALA A 1 80 ? 0.989 11.967 -4.364 1.00 90.88 80 ALA A N 1
ATOM 581 C CA . ALA A 1 80 ? 2.307 12.576 -4.261 1.00 90.88 80 ALA A CA 1
ATOM 582 C C . ALA A 1 80 ? 3.374 11.512 -3.993 1.00 90.88 80 ALA A C 1
ATOM 584 O O . ALA A 1 80 ? 3.165 10.571 -3.229 1.00 90.88 80 ALA A O 1
ATOM 585 N N . ALA A 1 81 ? 4.544 11.665 -4.616 1.00 93.12 81 ALA A N 1
ATOM 586 C CA . ALA A 1 81 ? 5.652 10.734 -4.443 1.00 93.12 81 ALA A CA 1
ATOM 587 C C . ALA A 1 81 ? 6.161 10.730 -2.993 1.00 93.12 81 ALA A C 1
ATOM 589 O O . ALA A 1 81 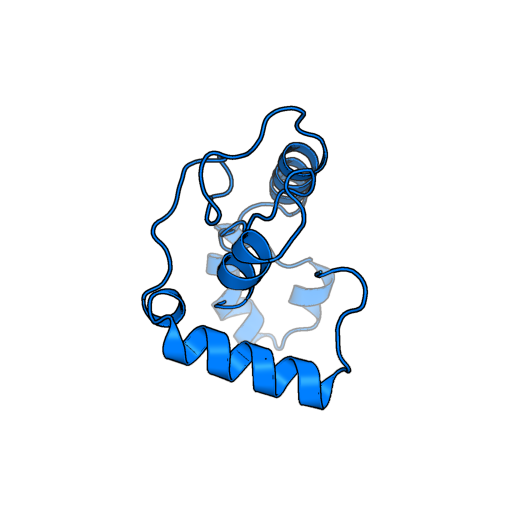? 6.472 11.772 -2.414 1.00 93.12 81 ALA A O 1
ATOM 590 N N . VAL A 1 82 ? 6.319 9.534 -2.429 1.00 92.19 82 VAL A N 1
ATOM 591 C CA . VAL A 1 82 ? 6.816 9.323 -1.067 1.00 92.19 82 VAL A CA 1
ATOM 592 C C . VAL A 1 82 ? 8.175 8.626 -1.124 1.00 92.19 82 VAL A C 1
ATOM 594 O O . VAL A 1 82 ? 8.363 7.696 -1.911 1.00 92.19 82 VAL A O 1
ATOM 597 N N . PRO A 1 83 ? 9.139 9.004 -0.263 1.00 91.31 83 PRO A N 1
ATOM 598 C CA . PRO A 1 83 ? 10.421 8.321 -0.205 1.00 91.31 83 PRO A CA 1
ATOM 599 C C . PRO A 1 83 ? 10.268 6.825 0.074 1.00 91.31 83 PRO A C 1
ATOM 601 O O . PRO A 1 83 ? 9.564 6.413 1.002 1.00 91.31 83 PRO A O 1
ATOM 604 N N . ILE A 1 84 ? 11.022 6.018 -0.671 1.00 88.31 84 ILE A N 1
ATOM 605 C CA . ILE A 1 84 ? 11.087 4.573 -0.461 1.00 88.31 84 ILE A CA 1
ATOM 606 C C . ILE A 1 84 ? 11.533 4.294 0.992 1.00 88.31 84 ILE A C 1
ATOM 608 O O . ILE A 1 84 ? 12.544 4.866 1.450 1.00 88.31 84 ILE A O 1
ATOM 612 N N . PRO A 1 85 ? 10.815 3.420 1.733 1.00 86.19 85 PRO A N 1
ATOM 613 C CA . PRO A 1 85 ? 11.188 3.029 3.088 1.00 86.19 85 PRO A CA 1
ATOM 614 C C . PRO A 1 85 ? 12.625 2.518 3.139 1.00 86.19 85 PRO A C 1
ATOM 616 O O . PRO A 1 85 ? 13.057 1.816 2.232 1.00 86.19 85 PRO A O 1
ATOM 619 N N . ARG A 1 86 ? 13.367 2.817 4.213 1.00 87.62 86 ARG A N 1
ATOM 620 C CA . ARG A 1 86 ? 14.787 2.425 4.335 1.00 87.62 86 ARG A CA 1
ATOM 621 C C . ARG A 1 86 ? 15.016 0.931 4.101 1.00 87.62 86 ARG A C 1
ATOM 623 O O . ARG A 1 86 ? 15.977 0.574 3.434 1.00 87.62 86 ARG A O 1
ATOM 630 N N . SER A 1 87 ? 14.118 0.087 4.605 1.00 82.50 87 SER A N 1
ATOM 631 C CA . SER A 1 87 ? 14.158 -1.359 4.385 1.00 82.50 87 SER A CA 1
ATOM 632 C C . SER A 1 87 ? 14.075 -1.721 2.898 1.00 82.50 87 SER A C 1
ATOM 634 O O . SER A 1 87 ? 14.809 -2.582 2.445 1.00 82.50 87 SER A O 1
ATOM 636 N N . ALA A 1 88 ? 13.270 -1.021 2.102 1.00 83.12 88 ALA A N 1
ATOM 637 C CA . ALA A 1 88 ? 13.084 -1.289 0.675 1.00 83.12 88 ALA A CA 1
ATOM 638 C C . ALA A 1 88 ? 14.183 -0.732 -0.248 1.00 83.12 88 ALA A C 1
ATOM 640 O O . ALA A 1 88 ? 14.066 -0.866 -1.465 1.00 83.12 88 ALA A O 1
ATOM 641 N N . ARG A 1 89 ? 15.229 -0.094 0.294 1.00 85.50 89 ARG A N 1
ATOM 642 C CA . ARG A 1 89 ? 16.299 0.512 -0.518 1.00 85.50 89 ARG A CA 1
ATOM 643 C C . ARG A 1 89 ? 17.394 -0.470 -0.930 1.00 85.50 89 ARG A C 1
ATOM 645 O O . ARG A 1 89 ? 18.043 -0.235 -1.939 1.00 85.50 89 ARG A O 1
ATOM 652 N N . GLY A 1 90 ? 17.637 -1.520 -0.146 1.00 89.38 90 GLY A N 1
ATOM 653 C CA . GLY A 1 90 ? 18.726 -2.464 -0.414 1.00 89.38 90 GLY A CA 1
ATOM 654 C C . GLY A 1 90 ? 18.340 -3.485 -1.481 1.00 89.38 90 GLY A C 1
ATOM 655 O O . GLY A 1 90 ? 17.461 -4.303 -1.217 1.00 89.38 90 GLY A O 1
ATOM 656 N N . GLY A 1 91 ? 19.009 -3.457 -2.640 1.00 86.88 91 GLY A N 1
ATOM 657 C CA . GLY A 1 91 ? 18.794 -4.402 -3.747 1.00 86.88 91 GLY A CA 1
ATOM 658 C C . GLY A 1 91 ? 18.891 -5.861 -3.297 1.00 86.88 91 GLY A C 1
ATOM 659 O O . GLY A 1 91 ? 17.902 -6.582 -3.375 1.00 86.88 91 GLY A O 1
ATOM 660 N N . ASP A 1 92 ? 20.005 -6.235 -2.663 1.00 90.19 92 ASP A N 1
ATOM 661 C CA . ASP A 1 92 ? 20.262 -7.604 -2.187 1.00 90.19 92 ASP A CA 1
ATOM 662 C C . ASP A 1 92 ? 19.163 -8.143 -1.261 1.00 90.19 92 ASP A C 1
ATOM 664 O O . ASP A 1 92 ? 18.759 -9.304 -1.338 1.00 90.19 92 ASP A O 1
ATOM 668 N N . ALA A 1 93 ? 18.648 -7.292 -0.367 1.00 89.81 93 ALA A N 1
ATOM 669 C CA . ALA A 1 93 ? 17.583 -7.677 0.553 1.00 89.81 93 ALA A CA 1
ATOM 670 C C . ALA A 1 93 ? 16.262 -7.928 -0.187 1.00 89.81 93 ALA A C 1
ATOM 672 O O . ALA A 1 93 ? 15.499 -8.815 0.202 1.00 89.81 93 ALA A O 1
ATOM 673 N N . ARG A 1 94 ? 15.997 -7.165 -1.253 1.00 90.44 94 ARG A N 1
ATOM 674 C CA . ARG A 1 94 ? 14.821 -7.361 -2.100 1.00 90.44 94 ARG A CA 1
ATOM 675 C C . ARG A 1 94 ? 14.940 -8.620 -2.948 1.00 90.44 94 ARG A C 1
ATOM 677 O O . ARG A 1 94 ? 13.983 -9.386 -2.986 1.00 90.44 94 ARG A O 1
ATOM 684 N N . ASP A 1 95 ? 16.099 -8.868 -3.549 1.00 90.31 95 ASP A N 1
ATOM 685 C CA . ASP A 1 95 ? 16.330 -10.070 -4.356 1.00 90.31 95 ASP A CA 1
ATOM 686 C C . ASP A 1 95 ? 16.243 -11.336 -3.505 1.00 90.31 95 ASP A C 1
ATOM 688 O O . ASP A 1 95 ? 15.577 -12.302 -3.881 1.00 90.31 95 ASP A O 1
ATOM 692 N N . ARG A 1 96 ? 16.815 -11.303 -2.295 1.00 91.81 96 ARG A N 1
ATOM 693 C CA . ARG A 1 96 ? 16.661 -12.392 -1.326 1.00 91.81 96 ARG A CA 1
ATOM 694 C C . ARG A 1 96 ? 15.199 -12.612 -0.944 1.00 91.81 96 ARG A C 1
ATOM 696 O O . ARG A 1 96 ? 14.757 -13.757 -0.886 1.00 91.81 96 ARG A O 1
ATOM 703 N N . LEU A 1 97 ? 14.452 -11.542 -0.657 1.00 91.31 97 LEU A N 1
ATOM 704 C CA . LEU A 1 97 ? 13.031 -11.653 -0.324 1.00 91.31 97 LEU A CA 1
ATOM 705 C C . LEU A 1 97 ? 12.230 -12.239 -1.493 1.00 91.31 97 LEU A C 1
ATOM 707 O O . LEU A 1 97 ? 11.362 -13.079 -1.261 1.00 91.31 97 LEU A O 1
ATOM 711 N N . TRP A 1 98 ? 12.528 -11.817 -2.721 1.00 89.56 98 TRP A N 1
ATOM 712 C CA . TRP A 1 98 ? 11.893 -12.334 -3.928 1.00 89.56 98 TRP A CA 1
ATOM 713 C C . TRP A 1 98 ? 12.130 -13.837 -4.071 1.00 89.56 98 TRP A C 1
ATOM 715 O O . TRP A 1 98 ? 11.167 -14.594 -4.087 1.00 89.56 98 TRP A O 1
ATOM 725 N N . ALA A 1 99 ? 13.392 -14.278 -4.050 1.00 90.81 99 ALA A N 1
ATOM 726 C CA . ALA A 1 99 ? 13.751 -15.690 -4.185 1.00 90.81 99 ALA A CA 1
ATOM 727 C C . ALA A 1 99 ? 13.087 -16.577 -3.115 1.00 90.81 99 ALA A C 1
ATOM 729 O O . ALA A 1 99 ? 12.547 -17.641 -3.425 1.00 90.81 99 ALA A O 1
ATOM 730 N N . LEU A 1 100 ? 13.080 -16.123 -1.855 1.00 93.31 100 LEU A N 1
ATOM 731 C CA . LEU A 1 100 ? 12.421 -16.841 -0.760 1.00 93.31 100 LEU A CA 1
ATOM 732 C C . LEU A 1 100 ? 10.903 -16.919 -0.952 1.00 93.31 100 LEU A C 1
ATOM 734 O O . LEU A 1 100 ? 10.311 -17.961 -0.683 1.00 93.31 100 LEU A O 1
ATOM 738 N N . THR A 1 101 ? 10.279 -15.832 -1.413 1.00 90.94 101 THR A N 1
ATOM 739 C CA . THR A 1 101 ? 8.828 -15.794 -1.641 1.00 90.94 101 THR A CA 1
ATOM 740 C C . THR A 1 101 ? 8.450 -16.700 -2.807 1.00 90.94 101 THR A C 1
ATOM 742 O O . THR A 1 101 ? 7.596 -17.557 -2.619 1.00 90.94 101 THR A O 1
ATOM 745 N N . SER A 1 102 ? 9.148 -16.604 -3.943 1.00 90.00 102 SER A N 1
ATOM 746 C CA . SER A 1 102 ? 8.985 -17.501 -5.095 1.00 90.00 102 SER A CA 1
ATOM 747 C C . SER A 1 102 ? 9.101 -18.974 -4.707 1.00 90.00 102 SER A C 1
ATOM 749 O O . SER A 1 102 ? 8.248 -19.782 -5.050 1.00 90.00 102 SER A O 1
ATOM 751 N N . THR A 1 103 ? 10.106 -19.328 -3.901 1.00 92.12 103 THR A N 1
ATOM 752 C CA . THR A 1 103 ? 10.267 -20.711 -3.420 1.00 92.12 103 THR A CA 1
ATOM 753 C C . THR A 1 103 ? 9.068 -21.167 -2.579 1.00 92.12 103 THR A C 1
ATOM 755 O O . THR A 1 103 ? 8.661 -22.323 -2.652 1.00 92.12 103 THR A O 1
ATOM 758 N N . ALA A 1 104 ? 8.502 -20.271 -1.766 1.00 93.19 104 ALA A N 1
ATOM 759 C CA . ALA A 1 104 ? 7.404 -20.591 -0.859 1.00 93.19 104 ALA A CA 1
ATOM 760 C C . ALA A 1 104 ? 6.026 -20.614 -1.539 1.00 93.19 104 ALA A C 1
ATOM 762 O O . ALA A 1 104 ? 5.157 -21.376 -1.118 1.00 93.19 104 ALA A O 1
ATOM 763 N N . THR A 1 105 ? 5.802 -19.767 -2.546 1.00 90.38 105 THR A N 1
ATOM 764 C CA . THR A 1 105 ? 4.492 -19.587 -3.195 1.00 90.38 105 THR A CA 1
ATOM 765 C C . THR A 1 105 ? 4.413 -20.166 -4.605 1.00 90.38 105 THR A C 1
ATOM 767 O O . THR A 1 105 ? 3.334 -20.148 -5.191 1.00 90.38 105 THR A O 1
ATOM 770 N N . GLY A 1 106 ? 5.527 -20.676 -5.137 1.00 85.69 106 GLY A N 1
ATOM 771 C CA . GLY A 1 106 ? 5.697 -20.969 -6.557 1.00 85.69 106 GLY A CA 1
ATOM 772 C C . GLY A 1 106 ? 6.194 -19.746 -7.330 1.00 85.69 106 GLY A C 1
ATOM 773 O O . GLY A 1 106 ? 6.002 -18.600 -6.900 1.00 85.69 106 GLY A O 1
ATOM 774 N N . ASP A 1 107 ? 6.849 -20.003 -8.463 1.00 77.69 107 ASP A N 1
ATOM 775 C CA . ASP A 1 107 ? 7.236 -18.949 -9.396 1.00 77.69 107 ASP A CA 1
ATOM 776 C C . ASP A 1 107 ? 6.001 -18.324 -10.053 1.00 77.69 107 ASP A C 1
ATOM 778 O O . ASP A 1 107 ? 4.956 -18.952 -10.222 1.00 77.69 107 ASP A O 1
ATOM 782 N N . ILE A 1 108 ? 6.105 -17.029 -10.341 1.00 68.94 108 ILE A N 1
ATOM 783 C CA . ILE A 1 108 ? 4.980 -16.218 -10.793 1.00 68.94 108 ILE A CA 1
ATOM 784 C C . ILE A 1 108 ? 5.016 -16.125 -12.316 1.00 68.94 108 ILE A C 1
ATOM 786 O O . ILE A 1 108 ? 5.801 -15.352 -12.864 1.00 68.94 108 ILE A O 1
ATOM 790 N N . ASP A 1 109 ? 4.101 -16.844 -12.972 1.00 66.00 109 ASP A N 1
ATOM 791 C CA . ASP A 1 109 ? 4.177 -17.090 -14.416 1.00 66.00 109 ASP A CA 1
ATOM 792 C C . ASP A 1 109 ? 3.904 -15.906 -15.363 1.00 66.00 109 ASP A C 1
ATOM 794 O O . ASP A 1 109 ? 3.870 -16.050 -16.582 1.00 66.00 109 ASP A O 1
ATOM 798 N N . TRP A 1 110 ? 3.662 -14.719 -14.822 1.00 65.31 110 TRP A N 1
ATOM 799 C CA . TRP A 1 110 ? 3.359 -13.504 -15.587 1.00 65.31 110 TRP A CA 1
ATOM 800 C C . TRP A 1 110 ? 4.380 -12.385 -15.354 1.00 65.31 110 TRP A C 1
ATOM 802 O O . TRP A 1 110 ? 4.234 -11.297 -15.906 1.00 65.31 110 TRP A O 1
ATOM 812 N N . ALA A 1 111 ? 5.390 -12.629 -14.514 1.00 56.31 111 ALA A N 1
ATOM 813 C CA . ALA A 1 111 ? 6.427 -11.659 -14.168 1.00 56.31 111 ALA A CA 1
ATOM 814 C C . ALA A 1 111 ? 7.677 -11.763 -15.069 1.00 56.31 111 ALA A C 1
ATOM 816 O O . ALA A 1 111 ? 8.768 -11.391 -14.633 1.00 56.31 111 ALA A O 1
ATOM 817 N N . TRP A 1 112 ? 7.523 -12.287 -16.290 1.00 47.03 112 TRP A N 1
ATOM 818 C CA . TRP A 1 112 ? 8.572 -12.420 -17.304 1.00 47.03 112 TRP A CA 1
ATOM 819 C C . TRP A 1 112 ? 8.170 -11.818 -18.646 1.00 47.03 112 TRP A C 1
ATOM 821 O O . TRP A 1 112 ? 7.015 -12.033 -19.078 1.00 47.03 112 TRP A O 1
#